Protein AF-A0A7S3RGL9-F1 (afdb_monomer_lite)

Structure (mmCIF, N/CA/C/O backbone):
data_AF-A0A7S3RGL9-F1
#
_entry.id   AF-A0A7S3RGL9-F1
#
loop_
_atom_site.group_PDB
_atom_site.id
_atom_site.type_symbol
_atom_site.label_atom_id
_atom_site.label_alt_id
_atom_site.label_comp_id
_atom_site.label_asym_id
_atom_site.label_entity_id
_atom_site.label_seq_id
_atom_site.pdbx_PDB_ins_code
_atom_site.Cartn_x
_atom_site.Cartn_y
_atom_site.Cartn_z
_atom_site.occupancy
_atom_site.B_iso_or_equiv
_atom_site.auth_seq_id
_atom_site.auth_comp_id
_atom_site.auth_asym_id
_atom_site.auth_atom_id
_atom_site.pdbx_PDB_model_num
ATOM 1 N N . GLU A 1 1 ? -2.572 13.908 -40.798 1.00 40.25 1 GLU A N 1
ATOM 2 C CA . GLU A 1 1 ? -1.718 12.711 -40.929 1.00 40.25 1 GLU A CA 1
ATOM 3 C C . GLU A 1 1 ? -0.395 13.127 -41.562 1.00 40.25 1 GLU A C 1
ATOM 5 O O . GLU A 1 1 ? -0.382 13.488 -42.729 1.00 40.25 1 GLU A O 1
ATOM 10 N N . GLY A 1 2 ? 0.682 13.225 -40.777 1.00 48.44 2 GLY A N 1
ATOM 11 C CA . GLY A 1 2 ? 1.994 13.667 -41.261 1.00 48.44 2 GLY A CA 1
ATOM 12 C C . GLY A 1 2 ? 2.904 12.468 -41.505 1.00 48.44 2 GLY A C 1
ATOM 13 O O . GLY A 1 2 ? 3.377 11.864 -40.546 1.00 48.44 2 GLY A O 1
ATOM 14 N N . LYS A 1 3 ? 3.125 12.105 -42.771 1.00 50.81 3 LYS A N 1
ATOM 15 C CA . LYS A 1 3 ? 4.173 11.153 -43.160 1.00 50.81 3 LYS A CA 1
ATOM 16 C C . LYS A 1 3 ? 5.504 11.905 -43.193 1.00 50.81 3 LYS A C 1
ATOM 18 O O . LYS A 1 3 ? 5.613 12.906 -43.889 1.00 50.81 3 LYS A O 1
ATOM 23 N N . LEU A 1 4 ? 6.476 11.443 -42.413 1.00 55.94 4 LEU A N 1
ATOM 24 C CA . LEU A 1 4 ? 7.865 11.888 -42.513 1.00 55.94 4 LEU A CA 1
ATOM 25 C C . LEU A 1 4 ? 8.527 11.155 -43.685 1.00 55.94 4 LEU A C 1
ATOM 27 O O . LEU A 1 4 ? 8.383 9.935 -43.802 1.00 55.94 4 LEU A O 1
ATOM 31 N N . ASP A 1 5 ? 9.238 11.893 -44.532 1.00 58.38 5 ASP A N 1
ATOM 32 C CA . ASP A 1 5 ? 9.949 11.341 -45.684 1.00 58.38 5 ASP A CA 1
ATOM 33 C C . ASP A 1 5 ? 11.182 10.518 -45.258 1.00 58.38 5 ASP A C 1
ATOM 35 O O . ASP A 1 5 ? 11.844 10.845 -44.265 1.00 58.38 5 ASP A O 1
ATOM 39 N N . PRO A 1 6 ? 11.529 9.445 -45.992 1.00 61.72 6 PRO A N 1
ATOM 40 C CA . PRO A 1 6 ? 12.710 8.646 -45.700 1.00 61.72 6 PRO A CA 1
ATOM 41 C C . PRO A 1 6 ? 14.003 9.395 -46.056 1.00 61.72 6 PRO A C 1
ATOM 43 O O . PRO A 1 6 ? 14.141 9.979 -47.130 1.00 61.72 6 PRO A O 1
ATOM 46 N N . ILE A 1 7 ? 14.981 9.328 -45.148 1.00 53.09 7 ILE A N 1
ATOM 47 C CA . ILE A 1 7 ? 16.318 9.915 -45.300 1.00 53.09 7 ILE A CA 1
ATOM 48 C C . ILE A 1 7 ? 17.016 9.283 -46.514 1.00 53.09 7 ILE A C 1
ATOM 50 O O . ILE A 1 7 ? 17.376 8.105 -46.500 1.00 53.09 7 ILE A O 1
ATOM 54 N N . HIS A 1 8 ? 17.221 10.082 -47.560 1.00 44.16 8 HIS A N 1
ATOM 55 C CA . HIS A 1 8 ? 17.984 9.717 -48.749 1.00 44.16 8 HIS A CA 1
ATOM 56 C C . HIS A 1 8 ? 19.464 9.523 -48.379 1.00 44.16 8 HIS A C 1
ATOM 58 O O . HIS A 1 8 ? 20.161 10.487 -48.062 1.00 44.16 8 HIS A O 1
ATOM 64 N N . ARG A 1 9 ? 19.956 8.278 -48.408 1.00 49.25 9 ARG A N 1
ATOM 65 C CA . ARG A 1 9 ? 21.402 8.014 -48.428 1.00 49.25 9 ARG A CA 1
ATOM 66 C C . ARG A 1 9 ? 21.887 8.191 -49.869 1.00 49.25 9 ARG A C 1
ATOM 68 O O . ARG A 1 9 ? 21.363 7.487 -50.734 1.00 49.25 9 ARG A O 1
ATOM 75 N N . PRO A 1 10 ? 22.843 9.092 -50.149 1.00 43.62 10 PRO A N 1
ATOM 76 C CA . PRO A 1 10 ? 23.385 9.213 -51.491 1.00 43.62 10 PRO A CA 1
ATOM 77 C C . PRO A 1 10 ? 24.089 7.904 -51.865 1.00 43.62 10 PRO A C 1
ATOM 79 O O . PRO A 1 10 ? 24.925 7.392 -51.122 1.00 43.62 10 PRO A O 1
ATOM 82 N N . SER A 1 11 ? 23.676 7.354 -53.002 1.00 45.50 11 SER A N 1
ATOM 83 C CA . SER A 1 11 ? 24.239 6.172 -53.645 1.00 45.50 11 SER A CA 1
ATOM 84 C C . SER A 1 11 ? 25.720 6.363 -53.963 1.00 45.50 11 SER A C 1
ATOM 86 O O . SER A 1 11 ? 26.099 7.428 -54.452 1.00 45.50 11 SER A O 1
ATOM 88 N N . ASP A 1 12 ? 26.509 5.306 -53.765 1.00 46.44 12 ASP A N 1
ATOM 89 C CA . ASP A 1 12 ? 27.923 5.205 -54.130 1.00 46.44 12 ASP A CA 1
ATOM 90 C C . ASP A 1 12 ? 28.162 5.623 -55.591 1.00 46.44 12 ASP A C 1
ATOM 92 O O . ASP A 1 12 ? 27.991 4.849 -56.538 1.00 46.44 12 ASP A O 1
ATOM 96 N N . SER A 1 13 ? 28.573 6.873 -55.791 1.00 41.59 13 SER A N 1
ATOM 97 C CA . SER A 1 13 ? 29.059 7.348 -57.078 1.00 41.59 13 SER A CA 1
ATOM 98 C C . SER A 1 13 ? 30.462 6.789 -57.296 1.00 41.59 13 SER A C 1
ATOM 100 O O . SER A 1 13 ? 31.420 7.234 -56.662 1.00 41.59 13 SER A O 1
ATOM 102 N N . LYS A 1 14 ? 30.588 5.819 -58.209 1.00 46.75 14 LYS A N 1
ATOM 103 C CA . LYS A 1 14 ? 31.872 5.409 -58.790 1.00 46.75 14 LYS A CA 1
ATOM 104 C C . LYS A 1 14 ? 32.558 6.640 -59.388 1.00 46.75 14 LYS A C 1
ATOM 106 O O . LYS A 1 14 ? 32.132 7.140 -60.427 1.00 46.75 14 LYS A O 1
ATOM 111 N N . VAL A 1 15 ? 33.605 7.125 -58.727 1.00 41.81 15 VAL A N 1
ATOM 112 C CA . VAL A 1 15 ? 34.448 8.205 -59.244 1.00 41.81 15 VAL A CA 1
ATOM 113 C C . VAL A 1 15 ? 35.380 7.615 -60.299 1.00 41.81 15 VAL A C 1
ATOM 115 O O . VAL A 1 15 ? 36.120 6.666 -60.041 1.00 41.81 15 VAL A O 1
ATOM 118 N N . ALA A 1 16 ? 35.270 8.154 -61.512 1.00 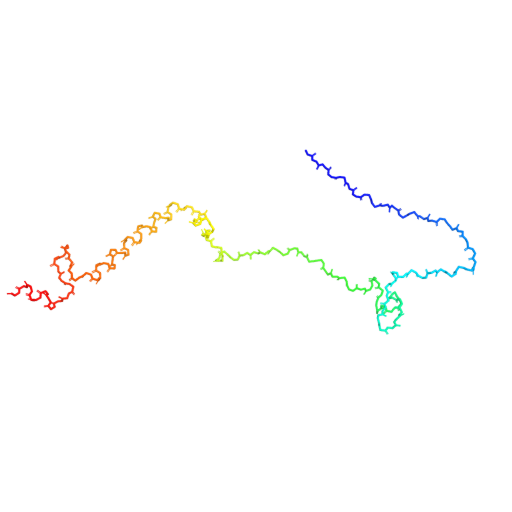40.06 16 ALA A N 1
ATOM 119 C CA . ALA A 1 16 ? 36.101 7.837 -62.661 1.00 40.06 16 ALA A CA 1
ATOM 120 C C . ALA A 1 16 ? 37.580 8.133 -62.367 1.00 40.06 16 ALA A C 1
ATOM 122 O O . ALA A 1 16 ? 37.911 9.144 -61.749 1.00 40.06 16 ALA A O 1
ATOM 123 N N . GLY A 1 17 ? 38.459 7.234 -62.810 1.00 47.91 17 GLY A N 1
ATOM 124 C CA . GLY A 1 17 ? 39.899 7.371 -62.634 1.00 47.91 17 GLY A CA 1
ATOM 125 C C . GLY A 1 17 ? 40.508 8.503 -63.459 1.00 47.91 17 GLY A C 1
ATOM 126 O O . GLY A 1 17 ? 39.999 8.825 -64.528 1.00 47.91 17 GLY A O 1
ATOM 127 N N . LEU A 1 18 ? 41.620 9.042 -62.949 1.00 39.28 18 LEU A N 1
ATOM 128 C CA . LEU A 1 18 ? 42.724 9.706 -63.658 1.00 39.28 18 LEU A CA 1
ATOM 129 C C . LEU A 1 18 ? 43.86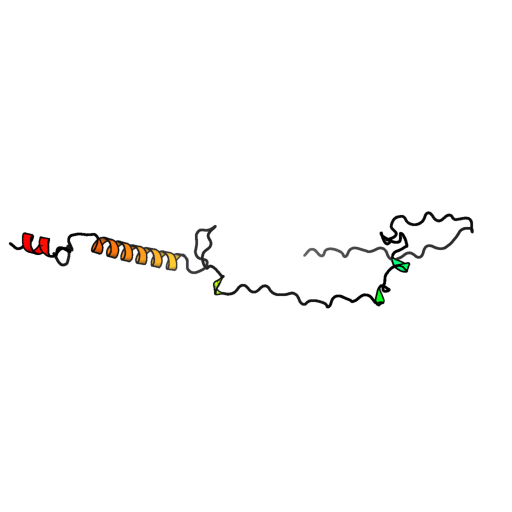1 9.961 -62.640 1.00 39.28 18 LEU A C 1
ATOM 131 O O . LEU A 1 18 ? 43.603 10.568 -61.604 1.00 39.28 18 LEU A O 1
ATOM 135 N N . GLY A 1 19 ? 45.103 9.559 -62.951 1.00 38.66 19 GLY A N 1
ATOM 136 C CA . GLY A 1 19 ? 46.307 10.218 -62.4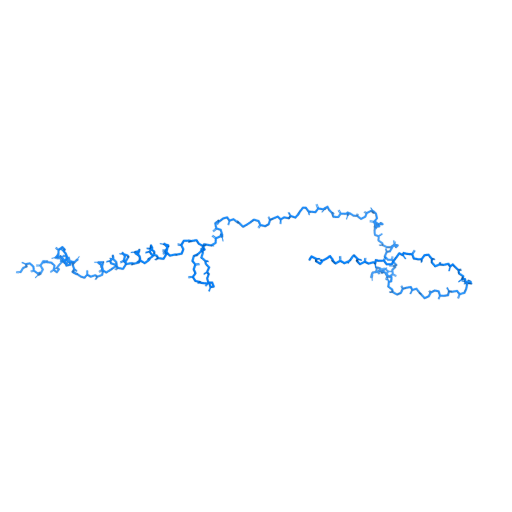05 1.00 38.66 19 GLY A CA 1
ATOM 137 C C . GLY A 1 19 ? 47.464 9.340 -61.893 1.00 38.66 19 GLY A C 1
ATOM 138 O O . GLY A 1 19 ? 47.382 8.804 -60.797 1.00 38.66 19 GLY A O 1
ATOM 139 N N . ASP A 1 20 ? 48.531 9.282 -62.703 1.00 41.44 20 ASP A N 1
ATOM 140 C CA . ASP A 1 20 ? 49.993 9.200 -62.448 1.00 41.44 20 ASP A CA 1
ATOM 141 C C . ASP A 1 20 ? 50.627 8.453 -61.231 1.00 41.44 20 ASP A C 1
ATOM 143 O O . ASP A 1 20 ? 50.187 8.585 -60.085 1.00 41.44 20 ASP A O 1
ATOM 147 N N . PRO A 1 21 ? 51.781 7.763 -61.433 1.00 48.16 21 PRO A N 1
ATOM 148 C CA . PRO A 1 21 ? 52.453 6.900 -60.451 1.00 48.16 21 PRO A CA 1
ATOM 149 C C . PRO A 1 21 ? 53.317 7.639 -59.405 1.00 48.16 21 PRO A C 1
ATOM 151 O O . PRO A 1 21 ? 54.194 7.035 -58.791 1.00 48.16 21 PRO A O 1
ATOM 154 N N . SER A 1 22 ? 53.077 8.931 -59.162 1.00 54.34 22 SER A N 1
ATOM 155 C CA . SER A 1 22 ? 53.745 9.713 -58.105 1.00 54.34 22 SER A CA 1
ATOM 156 C C . SER A 1 22 ? 52.791 10.149 -56.989 1.00 54.34 22 SER A C 1
ATOM 158 O O . SER A 1 22 ? 53.033 11.142 -56.299 1.00 54.34 22 SER A O 1
ATOM 160 N N . SER A 1 23 ? 51.675 9.443 -56.816 1.00 49.47 23 SER A N 1
ATOM 161 C CA . SER A 1 23 ? 50.707 9.724 -55.763 1.00 49.47 23 SER A CA 1
ATOM 162 C C . SER A 1 23 ? 51.168 9.100 -54.446 1.00 49.47 23 SER A C 1
ATOM 164 O O . SER A 1 23 ? 50.824 7.972 -54.102 1.00 49.47 23 SER A O 1
ATOM 166 N N . CYS A 1 24 ? 51.916 9.867 -53.650 1.00 48.94 24 CYS A N 1
ATOM 167 C CA . CYS A 1 24 ? 51.857 9.709 -52.198 1.00 48.94 24 CYS A CA 1
ATOM 168 C C . CYS A 1 24 ? 50.404 9.968 -51.772 1.00 48.94 24 CYS A C 1
ATOM 170 O O . CYS A 1 24 ? 50.046 11.086 -51.402 1.00 48.94 24 CYS A O 1
ATOM 172 N N . SER A 1 25 ? 49.545 8.951 -51.897 1.00 63.06 25 SER A N 1
ATOM 173 C CA . SER A 1 25 ? 48.194 8.980 -51.362 1.00 63.06 25 SER A CA 1
ATOM 174 C C . SER A 1 25 ? 48.357 9.186 -49.868 1.00 63.06 25 SER A C 1
ATOM 176 O O . SER A 1 25 ? 48.903 8.312 -49.191 1.00 63.06 25 SER A O 1
ATOM 178 N N . ILE A 1 26 ? 47.965 10.352 -49.359 1.00 61.12 26 ILE A N 1
ATOM 179 C CA . ILE A 1 26 ? 47.947 10.578 -47.917 1.00 61.12 26 ILE A CA 1
ATOM 180 C C . ILE A 1 26 ? 47.082 9.448 -47.351 1.00 61.12 26 ILE A C 1
ATOM 182 O O . ILE A 1 26 ? 45.909 9.361 -47.730 1.00 61.12 26 ILE A O 1
ATOM 186 N N . PRO A 1 27 ? 47.649 8.532 -46.545 1.00 59.81 27 PRO A N 1
ATOM 187 C CA . PRO A 1 27 ? 46.884 7.406 -46.051 1.00 59.81 27 PRO A CA 1
ATOM 188 C C . PRO A 1 27 ? 45.726 7.975 -45.241 1.00 59.81 27 PRO A C 1
ATOM 190 O O . PRO A 1 27 ? 45.915 8.876 -44.421 1.00 59.81 27 PRO A O 1
ATOM 193 N N . THR A 1 28 ? 44.514 7.498 -45.516 1.00 61.38 28 THR A N 1
ATOM 194 C CA . THR A 1 28 ? 43.317 7.905 -44.784 1.00 61.38 28 THR A CA 1
ATOM 195 C C . THR A 1 28 ? 43.584 7.766 -43.284 1.00 61.38 28 THR A C 1
ATOM 197 O O . THR A 1 28 ? 43.825 6.670 -42.785 1.00 61.38 28 THR A O 1
ATOM 200 N N . THR A 1 29 ? 43.568 8.883 -42.555 1.00 61.91 29 THR A N 1
ATOM 201 C CA . THR A 1 29 ? 43.873 8.923 -41.113 1.00 61.91 29 THR A CA 1
ATOM 202 C C . THR A 1 29 ? 42.803 8.246 -40.259 1.00 61.91 29 THR A C 1
ATOM 204 O O . THR A 1 29 ? 43.057 7.913 -39.108 1.00 61.91 29 THR A O 1
ATOM 207 N N . ALA A 1 30 ? 41.623 7.998 -40.829 1.00 66.38 30 ALA A N 1
ATOM 208 C CA . ALA A 1 30 ? 40.531 7.247 -40.218 1.00 66.38 30 ALA A CA 1
ATOM 209 C C . ALA A 1 30 ? 40.642 5.726 -40.452 1.00 66.38 30 ALA A C 1
ATOM 211 O O . ALA A 1 30 ? 39.627 5.041 -40.551 1.00 66.38 30 ALA A O 1
ATOM 212 N N . ALA A 1 31 ? 41.857 5.195 -40.596 1.00 69.38 31 ALA A N 1
ATOM 213 C CA . ALA A 1 31 ? 42.069 3.756 -40.645 1.00 69.38 31 ALA A CA 1
ATOM 214 C C . ALA A 1 31 ? 42.115 3.191 -39.220 1.00 69.38 31 ALA A C 1
ATOM 216 O O . ALA A 1 31 ? 42.765 3.738 -38.329 1.00 69.38 31 ALA A O 1
ATOM 217 N N . GLU A 1 32 ? 41.400 2.092 -38.999 1.00 73.31 32 GLU A N 1
ATOM 218 C CA . GLU A 1 32 ? 41.475 1.351 -37.748 1.00 73.31 32 GLU A CA 1
ATOM 219 C C . GLU A 1 32 ? 42.814 0.601 -37.706 1.00 73.31 32 GLU A C 1
ATOM 221 O O . GLU A 1 32 ? 43.156 -0.129 -38.643 1.00 73.31 32 GLU A O 1
ATOM 226 N N . TYR A 1 33 ? 43.563 0.766 -36.615 1.00 78.69 33 TYR A N 1
ATOM 227 C CA . TYR A 1 33 ? 44.822 0.062 -36.371 1.00 78.69 33 TYR A CA 1
ATOM 228 C C . TYR A 1 33 ? 44.747 -0.754 -35.085 1.00 78.69 33 TYR A C 1
ATOM 230 O O . TYR A 1 33 ? 44.073 -0.391 -34.117 1.00 78.69 33 TYR A O 1
ATOM 238 N N . ASN A 1 34 ? 45.500 -1.848 -35.047 1.00 80.00 34 ASN A N 1
ATOM 239 C CA . ASN A 1 34 ? 45.745 -2.568 -33.811 1.00 80.00 34 ASN A CA 1
ATOM 240 C C . ASN A 1 34 ? 46.733 -1.781 -32.931 1.00 80.00 34 ASN A C 1
ATOM 242 O O . ASN A 1 34 ? 47.852 -1.503 -33.352 1.00 80.00 34 ASN A O 1
ATOM 246 N N . ILE A 1 35 ? 46.348 -1.475 -31.690 1.00 77.38 35 ILE A N 1
ATOM 247 C CA . ILE A 1 35 ? 47.158 -0.658 -30.767 1.00 77.38 35 ILE A CA 1
ATOM 248 C C . ILE A 1 35 ? 48.474 -1.318 -30.319 1.00 77.38 35 ILE A C 1
ATOM 250 O O . ILE A 1 35 ? 49.361 -0.626 -29.833 1.00 77.38 35 ILE A O 1
ATOM 254 N N . VAL A 1 36 ? 48.596 -2.643 -30.446 1.00 76.44 36 VAL A N 1
ATOM 255 C CA . VAL A 1 36 ? 49.779 -3.401 -30.011 1.00 76.44 36 VAL A CA 1
ATOM 256 C C . VAL A 1 36 ? 50.776 -3.552 -31.155 1.00 76.44 36 VAL A C 1
ATOM 258 O O . VAL A 1 36 ? 51.968 -3.341 -30.956 1.00 76.44 36 VAL A O 1
ATOM 261 N N . SER A 1 37 ? 50.305 -3.910 -32.353 1.00 80.00 37 SER A N 1
ATOM 262 C CA . SER A 1 37 ? 51.174 -4.153 -33.514 1.00 80.00 37 SER A CA 1
ATOM 263 C C . SER A 1 37 ? 51.307 -2.964 -34.466 1.00 80.00 37 SER A C 1
ATOM 265 O O . SER A 1 37 ? 52.138 -3.012 -35.368 1.00 80.00 37 SER A O 1
ATOM 267 N N . ASN A 1 38 ? 50.510 -1.904 -34.285 1.00 80.00 38 ASN A N 1
ATOM 268 C CA . ASN A 1 38 ? 50.444 -0.728 -35.161 1.00 80.00 38 ASN A CA 1
ATOM 269 C C . ASN A 1 38 ? 50.187 -1.066 -36.646 1.00 80.00 38 ASN A C 1
ATOM 271 O O . ASN A 1 38 ? 50.537 -0.306 -37.546 1.00 80.00 38 ASN A O 1
ATOM 275 N N . MET A 1 39 ? 49.583 -2.227 -36.912 1.00 80.06 39 MET A N 1
ATOM 276 C CA . MET A 1 39 ? 49.187 -2.662 -38.251 1.00 80.06 39 MET A CA 1
ATOM 277 C C . MET A 1 39 ? 47.695 -2.405 -38.484 1.00 80.06 39 MET A C 1
ATOM 279 O O . MET A 1 39 ? 46.931 -2.392 -37.509 1.00 80.06 39 MET A O 1
ATOM 283 N N . PRO A 1 40 ? 47.262 -2.203 -39.747 1.00 81.44 40 PRO A N 1
ATOM 284 C CA . PRO A 1 40 ? 45.850 -2.059 -40.080 1.00 81.44 40 PRO A CA 1
ATOM 285 C C . PRO A 1 40 ? 45.066 -3.230 -39.513 1.00 81.44 40 PRO A C 1
ATOM 287 O O . PRO A 1 40 ? 45.497 -4.382 -39.612 1.00 81.44 40 PRO A O 1
ATOM 290 N N . THR A 1 41 ? 43.912 -2.962 -38.911 1.00 72.62 41 THR A N 1
ATOM 291 C CA . THR A 1 41 ? 43.201 -4.034 -38.226 1.00 72.62 41 THR A CA 1
ATOM 292 C C . THR A 1 41 ? 42.823 -5.135 -39.228 1.00 72.62 41 THR A C 1
ATOM 294 O O . THR A 1 41 ? 42.914 -6.305 -38.887 1.00 72.62 41 THR A O 1
ATOM 297 N N . GLU A 1 42 ? 42.515 -4.823 -40.493 1.00 72.12 42 GLU A N 1
ATOM 298 C CA . GLU A 1 42 ? 42.249 -5.805 -41.567 1.00 72.12 42 GLU A CA 1
ATOM 299 C C . GLU A 1 42 ? 43.296 -6.932 -41.679 1.00 72.12 42 GLU A C 1
ATOM 301 O O . GLU A 1 42 ? 42.911 -8.088 -41.842 1.00 72.12 42 GLU A O 1
ATOM 306 N N . SER A 1 43 ? 44.590 -6.633 -41.509 1.00 72.12 43 SER A N 1
ATOM 307 C CA . SER A 1 43 ? 45.666 -7.633 -41.579 1.00 72.12 43 SER A CA 1
ATOM 308 C C . SER A 1 43 ? 45.953 -8.334 -40.247 1.00 72.12 43 SER A C 1
ATOM 310 O O . SER A 1 43 ? 46.497 -9.435 -40.243 1.00 72.12 43 SER A O 1
ATOM 312 N N . HIS A 1 44 ? 45.594 -7.716 -39.116 1.00 69.69 44 HIS A N 1
ATOM 313 C CA . HIS A 1 44 ? 45.927 -8.191 -37.766 1.00 69.69 44 HIS A CA 1
ATOM 314 C C . HIS A 1 44 ? 44.711 -8.688 -36.955 1.00 69.69 44 HIS A C 1
ATOM 316 O O . HIS A 1 44 ? 44.834 -9.042 -35.778 1.00 69.69 44 HIS A O 1
ATOM 322 N N . HIS A 1 45 ? 43.509 -8.721 -37.536 1.00 68.75 45 HIS A N 1
ATOM 323 C CA . HIS A 1 45 ? 42.383 -9.414 -36.913 1.00 68.75 45 HIS A CA 1
ATOM 324 C C . HIS A 1 45 ? 42.636 -10.925 -36.944 1.00 68.75 45 HIS A C 1
ATOM 326 O O . HIS A 1 45 ? 42.928 -11.499 -37.988 1.00 68.75 45 HIS A O 1
ATOM 332 N N . TRP A 1 46 ? 42.431 -11.588 -35.806 1.00 72.25 46 TRP A N 1
ATOM 333 C CA . TRP A 1 46 ? 42.526 -13.048 -35.689 1.00 72.25 46 TRP A CA 1
ATOM 334 C C . TRP A 1 46 ? 41.520 -13.805 -36.580 1.00 72.25 46 TRP A C 1
ATOM 336 O O . TRP A 1 46 ? 41.724 -14.981 -36.864 1.00 72.25 46 TRP A O 1
ATOM 346 N N . ALA A 1 47 ? 40.443 -13.144 -37.025 1.00 70.12 47 ALA A N 1
ATOM 347 C CA . ALA A 1 47 ? 39.473 -13.679 -37.974 1.00 70.12 47 ALA A CA 1
ATOM 348 C C . ALA A 1 47 ? 38.933 -12.579 -38.914 1.00 70.12 47 ALA A C 1
ATOM 350 O O . ALA A 1 47 ? 38.661 -11.456 -38.456 1.00 70.12 47 ALA A O 1
ATOM 351 N N . PRO A 1 48 ? 38.719 -12.887 -40.210 1.00 75.81 48 PRO A N 1
ATOM 352 C CA . PRO A 1 48 ? 38.088 -11.962 -41.149 1.00 75.81 48 PRO A CA 1
ATOM 353 C C . PRO A 1 48 ? 36.668 -11.611 -40.678 1.00 75.81 48 P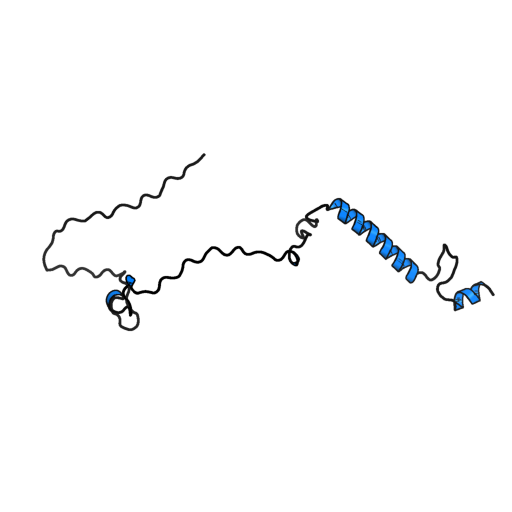RO A C 1
ATOM 355 O O . PRO A 1 48 ? 36.071 -12.400 -39.944 1.00 75.81 48 PRO A O 1
ATOM 358 N N . PRO A 1 49 ? 36.080 -10.473 -41.095 1.00 74.25 49 PRO A N 1
ATOM 359 C CA . PRO A 1 49 ? 34.728 -10.070 -40.689 1.00 74.25 49 PRO A CA 1
ATOM 360 C C . PRO A 1 49 ? 33.664 -11.174 -40.806 1.00 74.25 49 PRO A C 1
ATOM 362 O O . PRO A 1 49 ? 32.802 -11.284 -39.937 1.00 74.25 49 PRO A O 1
ATOM 365 N N . SER A 1 50 ? 33.772 -12.032 -41.825 1.00 78.62 50 SER A N 1
ATOM 366 C CA . SER A 1 50 ? 32.897 -13.187 -42.066 1.00 78.62 50 SER A CA 1
ATOM 367 C C . SER A 1 50 ? 33.095 -14.362 -41.098 1.00 78.62 50 SER A C 1
ATOM 369 O O . SER A 1 50 ? 32.172 -15.144 -40.905 1.00 78.62 50 SER A O 1
ATOM 371 N N . GLY A 1 51 ? 34.274 -14.497 -40.488 1.00 78.81 51 GLY A N 1
ATOM 372 C CA . GLY A 1 51 ? 34.608 -15.554 -39.526 1.00 78.81 51 GLY A CA 1
ATOM 373 C C . GLY A 1 51 ? 34.404 -15.147 -38.066 1.00 78.81 51 GLY A C 1
ATOM 374 O O . GLY A 1 51 ? 34.676 -15.933 -37.160 1.00 78.81 51 GLY A O 1
ATOM 375 N N . ARG A 1 52 ? 33.947 -13.915 -37.817 1.00 84.00 52 ARG A N 1
ATOM 376 C CA . ARG A 1 52 ? 33.656 -13.437 -36.463 1.00 84.00 52 ARG A CA 1
ATOM 377 C C . ARG A 1 52 ? 32.362 -14.089 -35.960 1.00 84.00 52 ARG A C 1
ATOM 379 O O . ARG A 1 52 ? 31.384 -14.120 -36.711 1.00 84.00 52 ARG A O 1
ATOM 386 N N . PRO A 1 53 ? 32.304 -14.568 -34.705 1.00 84.88 53 PRO A N 1
ATOM 387 C CA . PRO A 1 53 ? 31.069 -15.100 -34.141 1.00 84.88 53 PRO A CA 1
ATOM 388 C C . PRO A 1 53 ? 29.989 -14.011 -34.135 1.00 84.88 53 PRO A C 1
ATOM 390 O O . PRO A 1 53 ? 30.151 -12.965 -33.506 1.00 84.88 53 PRO A O 1
ATOM 393 N N . GLN A 1 54 ? 28.891 -14.255 -34.851 1.00 83.19 54 GLN A N 1
ATOM 394 C CA . GLN A 1 54 ? 27.733 -13.367 -34.842 1.00 83.19 54 GLN A CA 1
ATOM 395 C C . GLN A 1 54 ? 26.968 -13.550 -33.531 1.00 83.19 54 GLN A C 1
ATOM 397 O O . GLN A 1 54 ? 26.751 -14.673 -33.071 1.00 83.19 54 GLN A O 1
ATOM 402 N N . MET A 1 55 ? 26.552 -12.443 -32.917 1.00 84.25 55 MET A N 1
ATOM 403 C CA . MET A 1 55 ? 25.663 -12.517 -31.763 1.00 84.25 55 MET A CA 1
ATOM 404 C C . MET A 1 55 ? 24.318 -13.085 -32.223 1.00 84.25 55 MET A C 1
ATOM 406 O O . MET A 1 55 ? 23.712 -12.555 -33.149 1.00 84.25 55 MET A O 1
ATOM 410 N N . ALA A 1 56 ? 23.839 -14.141 -31.564 1.00 89.62 56 ALA A N 1
ATOM 411 C CA . ALA A 1 56 ? 22.497 -14.651 -31.819 1.00 89.62 56 ALA A CA 1
ATOM 412 C C . ALA A 1 56 ? 21.460 -13.550 -31.542 1.00 89.62 56 ALA A C 1
ATOM 414 O O . ALA A 1 56 ? 21.508 -12.903 -30.488 1.00 89.62 56 ALA A O 1
ATOM 415 N N . GLU A 1 57 ? 20.524 -13.352 -32.472 1.00 88.25 57 GLU A N 1
ATOM 416 C CA . GLU A 1 57 ? 19.414 -12.419 -32.294 1.00 88.25 57 GLU A CA 1
ATOM 417 C C . GLU A 1 57 ? 18.630 -12.797 -31.034 1.00 88.25 57 GLU A C 1
ATOM 419 O O . GLU A 1 57 ? 18.089 -13.897 -30.900 1.00 88.25 57 GLU A O 1
ATOM 424 N N . ARG A 1 58 ? 18.608 -11.890 -30.055 1.00 88.12 58 ARG A N 1
ATOM 425 C CA . ARG A 1 58 ? 17.851 -12.095 -28.822 1.00 88.12 58 ARG A CA 1
ATOM 426 C C . ARG A 1 58 ? 16.437 -11.586 -29.040 1.00 88.12 58 ARG A C 1
ATOM 428 O O . ARG A 1 58 ? 16.249 -10.403 -29.312 1.00 88.12 58 ARG A O 1
ATOM 435 N N . ALA A 1 59 ? 15.449 -12.452 -28.835 1.00 87.62 59 ALA A N 1
ATOM 436 C CA . ALA A 1 59 ? 14.066 -12.008 -28.738 1.00 87.62 59 ALA A CA 1
ATOM 437 C C . ALA A 1 59 ? 13.926 -10.954 -27.616 1.00 87.62 59 ALA A C 1
ATOM 439 O O . ALA A 1 59 ? 14.584 -11.074 -26.570 1.00 87.62 59 ALA A O 1
ATOM 440 N N . PRO A 1 60 ? 13.078 -9.926 -27.798 1.00 87.25 60 PRO A N 1
ATOM 441 C CA . PRO A 1 60 ? 12.841 -8.929 -26.766 1.00 87.25 60 PRO A CA 1
ATOM 442 C C . PRO A 1 60 ? 12.263 -9.608 -25.519 1.00 87.25 60 PRO A C 1
ATOM 444 O O . PRO A 1 60 ? 11.211 -10.245 -25.563 1.00 87.25 60 PRO A O 1
ATOM 447 N N . LYS A 1 61 ? 12.952 -9.479 -24.381 1.00 86.19 61 LYS A N 1
ATOM 448 C CA . LYS A 1 61 ? 12.443 -9.979 -23.099 1.00 86.19 61 LYS A CA 1
ATOM 449 C C . LYS A 1 61 ? 11.350 -9.041 -22.591 1.00 86.19 61 LYS A C 1
ATOM 451 O O . LYS A 1 61 ? 11.626 -7.877 -22.307 1.00 86.19 61 LYS A O 1
ATOM 456 N N . GLN A 1 62 ? 10.134 -9.550 -22.410 1.00 84.25 62 GLN A N 1
ATOM 457 C CA . GLN A 1 62 ? 9.104 -8.833 -21.658 1.00 84.25 62 GLN A CA 1
ATOM 458 C C . GLN A 1 62 ? 9.430 -8.907 -20.165 1.00 84.25 62 GLN A C 1
ATOM 460 O O . GLN A 1 62 ? 9.546 -9.990 -19.589 1.00 84.25 62 GLN A O 1
ATOM 465 N N . ARG A 1 63 ? 9.599 -7.748 -19.523 1.00 79.38 63 ARG A N 1
ATOM 466 C CA . ARG A 1 63 ? 9.841 -7.675 -18.080 1.00 79.38 63 ARG A CA 1
ATOM 467 C C . ARG A 1 63 ? 8.503 -7.767 -17.346 1.00 79.38 63 ARG A C 1
ATOM 469 O O . ARG A 1 63 ? 7.872 -6.749 -17.083 1.00 79.38 63 ARG A O 1
ATOM 476 N N . LEU A 1 64 ? 8.063 -8.984 -17.042 1.00 83.88 64 LEU A N 1
ATOM 477 C CA . LEU A 1 64 ? 6.856 -9.203 -16.246 1.00 83.88 64 LEU A CA 1
ATOM 478 C C . LEU A 1 64 ? 7.151 -8.911 -14.769 1.00 83.88 64 LEU A C 1
ATOM 480 O O . LEU A 1 64 ? 8.125 -9.413 -14.209 1.00 83.88 64 LEU A O 1
ATOM 484 N N . VAL A 1 65 ? 6.321 -8.078 -14.143 1.00 82.81 65 VAL A N 1
ATOM 485 C CA . VAL A 1 65 ? 6.370 -7.827 -12.697 1.00 82.81 65 VAL A CA 1
ATOM 486 C C . VAL A 1 65 ? 5.455 -8.849 -12.015 1.00 82.81 65 VAL A C 1
ATOM 488 O O . VAL A 1 65 ? 4.295 -8.954 -12.417 1.00 82.81 65 VAL A O 1
ATOM 491 N N . PRO A 1 66 ? 5.927 -9.605 -11.005 1.00 87.56 66 PRO A N 1
ATOM 492 C CA . PRO A 1 66 ? 5.069 -10.508 -10.244 1.00 87.56 66 PRO A CA 1
ATOM 493 C C . PRO A 1 66 ? 3.871 -9.762 -9.651 1.00 87.56 66 PRO A C 1
ATOM 495 O O . PRO A 1 66 ? 4.043 -8.673 -9.105 1.00 87.56 66 PRO A O 1
ATOM 498 N N . ALA A 1 67 ? 2.676 -10.354 -9.709 1.00 80.81 67 ALA A N 1
ATOM 499 C CA . ALA A 1 67 ? 1.441 -9.709 -9.248 1.00 80.81 67 ALA A CA 1
ATOM 500 C C . ALA A 1 67 ? 1.514 -9.246 -7.779 1.00 80.81 67 ALA A C 1
ATOM 502 O O . ALA A 1 67 ? 0.996 -8.187 -7.444 1.00 80.81 67 ALA A O 1
ATOM 503 N N . LEU A 1 68 ? 2.237 -9.985 -6.929 1.00 83.69 68 LEU A N 1
ATOM 504 C CA . LEU A 1 68 ? 2.478 -9.642 -5.520 1.00 83.69 68 LEU A CA 1
ATOM 505 C C . LEU A 1 68 ? 3.220 -8.308 -5.325 1.00 83.69 68 LEU A C 1
ATOM 507 O O . LEU A 1 68 ? 3.080 -7.675 -4.285 1.00 83.69 68 LEU A O 1
ATOM 511 N N . ASN A 1 69 ? 3.995 -7.869 -6.319 1.00 84.44 69 ASN A N 1
ATOM 512 C CA . ASN A 1 69 ? 4.758 -6.622 -6.256 1.00 84.44 69 ASN A CA 1
ATOM 513 C C . ASN A 1 69 ? 3.967 -5.418 -6.794 1.00 84.44 69 ASN A C 1
ATOM 515 O O . ASN A 1 69 ? 4.461 -4.289 -6.746 1.00 84.44 69 ASN A O 1
ATOM 519 N N . VAL A 1 70 ? 2.758 -5.637 -7.320 1.00 85.81 70 VAL A N 1
ATOM 520 C CA . VAL A 1 70 ? 1.896 -4.569 -7.828 1.00 85.81 70 VAL A CA 1
ATOM 521 C C . VAL A 1 70 ? 1.121 -3.973 -6.657 1.00 85.81 70 VAL A C 1
ATOM 523 O O . VAL A 1 70 ? 0.154 -4.551 -6.171 1.00 85.81 70 VAL A O 1
ATOM 526 N N . LYS A 1 71 ? 1.561 -2.800 -6.196 1.00 87.50 71 LYS A N 1
ATOM 527 C CA . LYS A 1 71 ? 0.859 -2.032 -5.162 1.00 87.50 71 LYS A CA 1
ATOM 528 C C . LYS A 1 71 ? -0.436 -1.452 -5.730 1.00 87.50 71 LYS A C 1
ATOM 530 O O . LYS A 1 71 ? -0.439 -0.906 -6.830 1.00 87.50 71 LYS A O 1
ATOM 535 N N . ASP A 1 72 ? -1.514 -1.522 -4.958 1.00 90.44 72 ASP A N 1
ATOM 536 C CA . ASP A 1 72 ? -2.835 -0.997 -5.319 1.00 90.44 72 ASP A CA 1
ATOM 537 C C . ASP A 1 72 ? -3.069 0.449 -4.845 1.00 90.44 72 ASP A C 1
ATOM 539 O O . ASP A 1 72 ? -4.161 0.988 -5.022 1.00 90.44 72 ASP A O 1
ATOM 543 N N . PHE A 1 73 ? -2.045 1.090 -4.277 1.00 93.81 73 PHE A N 1
ATOM 544 C CA . PHE A 1 73 ? -2.096 2.446 -3.743 1.00 93.81 73 PHE A CA 1
ATOM 545 C C . PHE A 1 73 ? -1.096 3.374 -4.438 1.00 93.81 73 PHE A C 1
ATOM 547 O O . PHE A 1 73 ? 0.096 3.070 -4.538 1.00 93.81 73 PHE A O 1
ATOM 554 N N . ASN A 1 74 ? -1.580 4.532 -4.887 1.00 94.12 74 ASN A N 1
ATOM 555 C CA . ASN A 1 74 ? -0.766 5.581 -5.482 1.00 94.12 74 ASN A CA 1
ATOM 556 C C . ASN A 1 74 ? -0.407 6.632 -4.427 1.00 94.12 74 ASN A C 1
ATOM 558 O O . ASN A 1 74 ? -1.256 7.399 -3.975 1.00 94.12 74 ASN A O 1
ATOM 562 N N . ILE A 1 75 ? 0.880 6.688 -4.089 1.00 92.94 75 ILE A N 1
ATOM 563 C CA . ILE A 1 75 ? 1.433 7.573 -3.056 1.00 92.94 75 ILE A CA 1
ATOM 564 C C . ILE A 1 75 ? 1.380 9.046 -3.483 1.00 92.94 75 ILE A C 1
ATOM 566 O O . ILE A 1 75 ? 1.185 9.915 -2.644 1.00 92.94 75 ILE A O 1
ATOM 570 N N . VAL A 1 76 ? 1.512 9.341 -4.780 1.00 95.56 76 VAL A N 1
ATOM 571 C CA . VAL A 1 76 ? 1.525 10.726 -5.284 1.00 95.56 76 VAL A CA 1
ATOM 572 C C . VAL A 1 76 ? 0.138 11.347 -5.184 1.00 95.56 76 VAL A C 1
ATOM 574 O O . VAL A 1 76 ? -0.008 12.479 -4.738 1.00 95.56 76 VAL A O 1
ATOM 577 N N . SER A 1 77 ? -0.892 10.601 -5.587 1.00 94.56 77 SER A N 1
ATOM 578 C CA . SER A 1 77 ? -2.275 11.072 -5.504 1.00 94.56 77 SER A CA 1
ATOM 579 C C . SER A 1 77 ? -2.936 10.778 -4.159 1.00 94.56 77 SER A C 1
ATOM 581 O O . SER A 1 77 ? -4.075 11.193 -3.974 1.00 94.56 77 SER A O 1
ATOM 583 N N . ASN A 1 78 ? -2.263 10.038 -3.270 1.00 93.94 78 ASN A N 1
ATOM 584 C CA . ASN A 1 78 ? -2.781 9.522 -2.001 1.00 93.94 78 ASN A CA 1
ATOM 585 C C . ASN A 1 78 ? -4.119 8.768 -2.152 1.00 93.94 78 ASN A C 1
ATOM 587 O O . ASN A 1 78 ? -5.041 8.947 -1.361 1.00 93.94 78 ASN A O 1
ATOM 591 N N . ARG A 1 79 ? -4.255 7.970 -3.221 1.00 95.81 79 ARG A N 1
ATOM 592 C CA . ARG A 1 79 ? -5.506 7.271 -3.564 1.00 95.81 79 ARG A CA 1
ATOM 593 C C . ARG A 1 79 ? -5.261 5.830 -3.980 1.00 95.81 79 ARG A C 1
ATOM 595 O O . ARG A 1 79 ? -4.231 5.513 -4.577 1.00 95.81 79 ARG A O 1
ATOM 602 N N . TYR A 1 80 ? -6.237 4.968 -3.706 1.00 95.75 80 TYR A N 1
ATOM 603 C CA . TYR A 1 80 ? -6.246 3.604 -4.232 1.00 95.75 80 TYR A CA 1
ATOM 604 C C . TYR A 1 80 ? -6.503 3.619 -5.744 1.00 95.75 80 TYR A C 1
ATOM 606 O O . TYR A 1 80 ? -7.250 4.454 -6.250 1.00 95.75 80 TYR A O 1
ATOM 614 N N . LEU A 1 81 ? -5.890 2.679 -6.465 1.00 94.12 81 LEU A N 1
ATOM 615 C CA . LEU A 1 81 ? -6.017 2.557 -7.921 1.00 94.12 81 LEU A CA 1
ATOM 616 C C . LEU A 1 81 ? -7.408 2.078 -8.359 1.00 94.12 81 LEU A C 1
ATOM 618 O O . LEU A 1 81 ? -7.814 2.329 -9.490 1.00 94.12 81 LEU A O 1
ATOM 622 N N . LYS A 1 82 ? -8.116 1.360 -7.482 1.00 93.69 82 LYS A N 1
ATOM 623 C CA . LYS A 1 82 ? -9.463 0.823 -7.708 1.00 93.69 82 LYS A CA 1
ATOM 624 C C . LYS A 1 82 ? -10.317 1.056 -6.468 1.00 93.69 82 LYS A C 1
ATOM 626 O O . LYS A 1 82 ? -9.814 0.877 -5.359 1.00 93.69 82 LYS A O 1
ATOM 631 N N . ASP A 1 83 ? -11.576 1.434 -6.681 1.00 94.25 83 ASP A N 1
ATOM 632 C CA . ASP A 1 83 ? -12.624 1.555 -5.656 1.00 94.25 83 ASP A CA 1
ATOM 633 C C . ASP A 1 83 ? -12.180 2.346 -4.414 1.00 94.25 83 ASP A C 1
ATOM 635 O O . ASP A 1 83 ? -12.310 1.893 -3.275 1.00 94.25 83 ASP A O 1
ATOM 639 N N . HIS A 1 84 ? -11.586 3.523 -4.642 1.00 96.00 84 HIS A N 1
ATOM 640 C CA . HIS A 1 84 ? -10.985 4.334 -3.582 1.00 96.00 84 HIS A CA 1
ATOM 641 C C . HIS A 1 84 ? -11.974 4.700 -2.476 1.00 96.00 84 HIS A C 1
ATOM 643 O O . HIS A 1 84 ? -11.659 4.477 -1.309 1.00 96.00 84 HIS A O 1
ATOM 649 N N . GLU A 1 85 ? -13.155 5.195 -2.845 1.00 96.88 85 GLU A N 1
ATOM 650 C CA . GLU A 1 85 ? -14.186 5.610 -1.890 1.00 96.88 85 GLU A CA 1
ATOM 651 C C . GLU A 1 85 ? -14.635 4.430 -1.020 1.00 96.88 85 GLU A C 1
ATOM 653 O O . GLU A 1 85 ? -14.623 4.514 0.206 1.00 96.88 85 GLU A O 1
ATOM 658 N N . ASP A 1 86 ? -14.929 3.280 -1.629 1.00 96.75 86 ASP A N 1
ATOM 659 C CA . ASP A 1 86 ? -15.367 2.089 -0.898 1.00 96.75 86 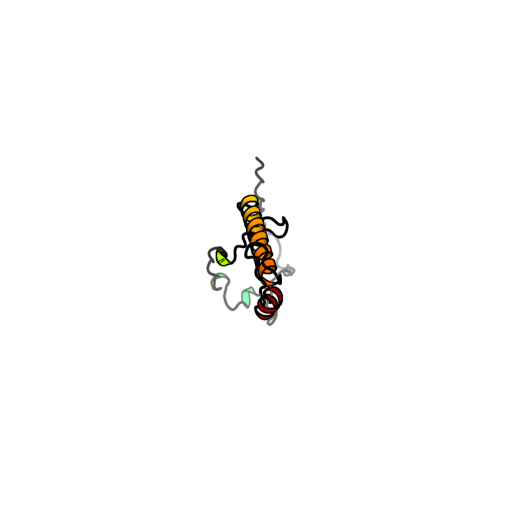ASP A CA 1
ATOM 660 C C . ASP A 1 86 ? -14.292 1.574 0.064 1.00 96.75 86 ASP A C 1
ATOM 662 O O . ASP A 1 86 ? -14.592 1.170 1.189 1.00 96.75 86 ASP A O 1
ATOM 666 N N . LYS A 1 87 ? -13.025 1.557 -0.368 1.00 95.50 87 LYS A N 1
ATOM 667 C CA . LYS A 1 87 ? -11.898 1.178 0.496 1.00 95.50 87 LYS A CA 1
ATOM 668 C C . LYS A 1 87 ? -11.736 2.169 1.643 1.00 95.50 87 LYS A C 1
ATOM 670 O O . LYS A 1 87 ? -11.621 1.744 2.785 1.00 95.50 87 LYS A O 1
ATOM 675 N N . GLN A 1 88 ? -11.823 3.465 1.365 1.00 96.31 88 GLN A N 1
ATOM 676 C CA . GLN A 1 88 ? -11.732 4.501 2.386 1.00 96.31 88 GLN A CA 1
ATOM 677 C C . GLN A 1 88 ? -12.865 4.391 3.414 1.00 96.31 88 GLN A C 1
ATOM 679 O O . GLN A 1 88 ? -12.609 4.454 4.614 1.00 96.31 88 GLN A O 1
ATOM 684 N N . HIS A 1 89 ? -14.106 4.168 2.979 1.00 96.75 89 HIS A N 1
ATOM 685 C CA . HIS A 1 89 ? -15.233 3.946 3.886 1.00 96.75 89 HIS A CA 1
ATOM 686 C C . HIS A 1 89 ? -15.022 2.719 4.781 1.00 96.75 89 HIS A C 1
ATOM 688 O O . HIS A 1 89 ? -15.277 2.784 5.988 1.00 96.75 89 HIS A O 1
ATOM 694 N N . ARG A 1 90 ? -14.514 1.616 4.214 1.00 96.62 90 ARG A N 1
ATOM 695 C CA . ARG A 1 90 ? -14.154 0.423 4.992 1.00 96.62 90 ARG A CA 1
ATOM 696 C C . ARG A 1 90 ? -13.062 0.739 6.008 1.00 96.62 90 ARG A C 1
ATOM 698 O O . ARG A 1 90 ? -13.259 0.442 7.183 1.00 96.62 90 ARG A O 1
ATOM 705 N N . ASP A 1 91 ? -11.982 1.395 5.598 1.00 95.69 91 ASP A N 1
ATOM 706 C CA . ASP A 1 91 ? -10.859 1.749 6.473 1.00 95.69 91 ASP A CA 1
ATOM 707 C C . ASP A 1 91 ? -11.311 2.633 7.647 1.00 95.69 91 ASP A C 1
ATOM 709 O O . ASP A 1 91 ? -10.948 2.380 8.797 1.00 95.69 91 ASP A O 1
ATOM 713 N N . VAL A 1 92 ? -12.178 3.619 7.389 1.00 97.44 92 VAL A N 1
ATOM 714 C CA . VAL A 1 92 ? -12.771 4.474 8.432 1.00 97.44 92 VAL A CA 1
ATOM 715 C C . VAL A 1 92 ? -13.587 3.646 9.426 1.00 97.44 92 VAL A C 1
ATOM 717 O O . VAL A 1 92 ? -13.427 3.808 10.637 1.00 97.44 92 VAL A O 1
ATOM 720 N N . SER A 1 93 ? -14.437 2.739 8.935 1.00 97.56 93 SER A N 1
ATOM 721 C CA . SER A 1 93 ? -15.247 1.877 9.804 1.00 97.56 93 SER A CA 1
ATOM 722 C C . SER A 1 93 ? -14.386 0.944 10.664 1.00 97.56 93 SER A C 1
ATOM 724 O O . SER A 1 93 ? -14.647 0.780 11.856 1.00 97.56 93 SER A O 1
ATOM 726 N N . LEU A 1 94 ? -13.315 0.392 10.090 1.00 97.69 94 LEU A N 1
ATOM 727 C CA . LEU A 1 94 ? -12.396 -0.519 10.766 1.00 97.69 94 LEU A CA 1
ATOM 728 C C . LEU A 1 94 ? -11.611 0.209 11.862 1.00 97.69 94 LEU A C 1
ATOM 730 O O . LEU A 1 94 ? -11.527 -0.275 12.989 1.00 97.69 94 LEU A O 1
ATOM 734 N N . ASN A 1 95 ? -11.118 1.409 11.556 1.00 98.00 95 ASN A N 1
ATOM 735 C CA . ASN A 1 95 ? -10.410 2.253 12.514 1.00 98.00 95 ASN A CA 1
ATOM 736 C C . ASN A 1 95 ? -11.310 2.638 13.699 1.00 98.00 95 ASN A C 1
ATOM 738 O O . ASN A 1 95 ? -10.889 2.568 14.852 1.00 98.00 95 ASN A O 1
ATOM 742 N N . LEU A 1 96 ? -12.580 2.973 13.443 1.00 97.62 96 LEU A N 1
ATOM 743 C CA . LEU A 1 96 ? -13.537 3.268 14.511 1.00 97.62 96 LEU A CA 1
ATOM 744 C C . LEU A 1 96 ? -13.743 2.064 15.443 1.00 97.62 96 LEU A C 1
ATOM 746 O O . LEU A 1 96 ? -13.739 2.222 16.665 1.00 97.62 96 LEU A O 1
ATOM 750 N N . LEU A 1 97 ? -13.901 0.862 14.881 1.00 97.06 97 LEU A N 1
ATOM 751 C CA . LEU A 1 97 ? -14.058 -0.367 15.661 1.00 97.06 97 LEU A CA 1
ATOM 752 C C . LEU A 1 97 ? -12.804 -0.685 16.481 1.00 97.06 97 LEU A C 1
ATOM 754 O O . LEU A 1 97 ? -12.910 -1.050 17.653 1.00 97.06 97 LEU A O 1
ATOM 758 N N . GLU A 1 98 ? -11.621 -0.508 15.896 1.00 97.50 98 GLU A N 1
ATOM 759 C CA . GLU A 1 98 ? -10.351 -0.710 16.591 1.00 97.50 98 GLU A CA 1
ATOM 760 C C . GLU A 1 98 ? -10.167 0.305 17.729 1.00 97.50 98 GLU A C 1
ATOM 762 O O . GLU A 1 98 ? -9.770 -0.062 18.837 1.00 97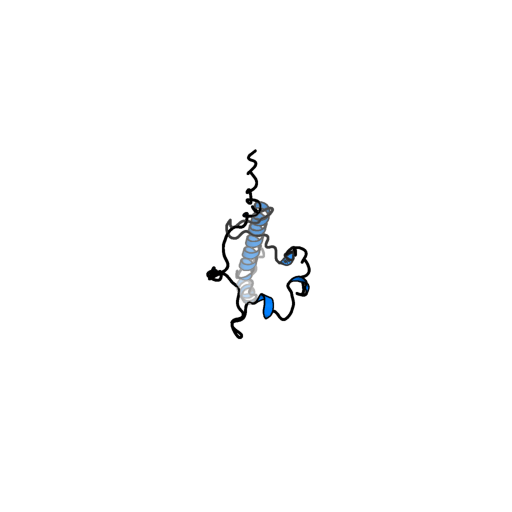.50 98 GLU A O 1
ATOM 767 N N . ALA A 1 99 ? -10.500 1.576 17.492 1.00 96.62 99 ALA A N 1
ATOM 768 C CA . ALA A 1 99 ? -10.465 2.620 18.509 1.00 96.62 99 ALA A CA 1
ATOM 769 C C . ALA A 1 99 ? -11.437 2.320 19.660 1.00 96.62 99 ALA A C 1
ATOM 771 O O . ALA A 1 99 ? -11.060 2.438 20.828 1.00 96.62 99 ALA A O 1
ATOM 772 N N . ALA A 1 100 ? -12.657 1.871 19.349 1.00 93.69 100 ALA A N 1
ATOM 773 C CA . ALA A 1 100 ? -13.631 1.448 20.351 1.00 93.69 100 ALA A CA 1
ATOM 774 C C . ALA A 1 100 ? -13.126 0.246 21.165 1.00 93.69 100 ALA A C 1
ATOM 776 O O . ALA A 1 100 ? -13.281 0.210 22.385 1.00 93.69 100 ALA A O 1
ATOM 777 N N . ASP A 1 101 ? -12.480 -0.728 20.523 1.00 93.00 101 ASP A N 1
ATOM 778 C CA . ASP A 1 101 ? -11.907 -1.883 21.208 1.00 93.00 101 ASP A CA 1
ATOM 779 C C . ASP A 1 101 ? -10.755 -1.501 22.145 1.00 93.00 101 ASP A C 1
ATOM 781 O O . ASP A 1 101 ? -10.746 -1.886 23.317 1.00 93.00 101 ASP A O 1
ATOM 785 N N . LYS A 1 102 ? -9.826 -0.669 21.663 1.00 93.00 102 LYS A N 1
ATOM 786 C CA . LYS A 1 102 ? -8.739 -0.109 22.476 1.00 93.00 102 LYS A CA 1
ATOM 787 C C . LYS A 1 102 ? -9.290 0.670 23.666 1.00 93.00 102 LYS A C 1
ATOM 789 O O . LYS A 1 102 ? -8.824 0.468 24.783 1.00 93.00 102 LYS A O 1
ATOM 794 N N . TYR A 1 103 ? -10.309 1.501 23.447 1.00 91.38 103 TYR A N 1
ATOM 795 C CA . TYR A 1 103 ? -10.964 2.254 24.512 1.00 91.38 103 TYR A CA 1
ATOM 796 C C . TYR A 1 103 ? -11.602 1.336 25.557 1.00 91.38 103 TYR A C 1
ATOM 798 O O . TYR A 1 103 ? -11.431 1.560 26.750 1.00 91.38 103 TYR A O 1
ATOM 806 N N . ARG A 1 104 ? -12.286 0.262 25.144 1.00 85.25 104 ARG A N 1
ATOM 807 C CA . ARG A 1 104 ? -12.859 -0.716 26.086 1.00 85.25 104 ARG A CA 1
ATOM 808 C C . ARG A 1 104 ? -11.793 -1.410 26.932 1.00 85.25 104 ARG A C 1
ATOM 810 O O . ARG A 1 104 ? -12.045 -1.677 28.100 1.00 85.25 104 ARG A O 1
ATOM 817 N N . LYS A 1 105 ? -10.619 -1.690 26.359 1.00 84.69 105 LYS A N 1
ATOM 818 C CA . LYS A 1 105 ? -9.497 -2.328 27.067 1.00 84.69 105 LYS A CA 1
ATOM 819 C C . LYS A 1 105 ? -8.826 -1.400 28.079 1.00 84.69 105 LYS A C 1
ATOM 821 O O . LYS A 1 105 ? -8.389 -1.867 29.125 1.00 84.69 105 LYS A O 1
ATOM 826 N N . THR A 1 106 ? -8.711 -0.109 27.770 1.00 86.06 106 THR A N 1
ATOM 827 C CA . THR A 1 106 ? -8.053 0.868 28.654 1.00 86.06 106 THR A CA 1
ATOM 828 C C . THR A 1 106 ? -9.005 1.488 29.668 1.00 86.06 106 THR A C 1
ATOM 830 O O . THR A 1 106 ? -8.566 1.907 30.740 1.00 86.06 106 THR A O 1
ATOM 833 N N . ASN A 1 107 ? -10.301 1.553 29.361 1.00 86.44 107 ASN A N 1
ATOM 834 C CA . ASN A 1 107 ? -11.286 2.090 30.279 1.00 86.44 107 ASN A CA 1
ATOM 835 C C . ASN A 1 107 ? -11.436 1.168 31.498 1.00 86.44 107 ASN A C 1
ATOM 837 O O . ASN A 1 107 ? -11.623 -0.043 31.401 1.00 86.44 107 ASN A O 1
ATOM 841 N N . ARG A 1 108 ? -11.359 1.778 32.679 1.00 84.81 108 ARG A N 1
ATOM 842 C CA . ARG A 1 108 ? -11.486 1.110 33.975 1.00 84.81 108 ARG A CA 1
ATOM 843 C C . ARG A 1 108 ? -12.915 0.634 34.254 1.00 84.81 108 ARG A C 1
ATOM 845 O O . ARG A 1 108 ? -13.108 -0.260 35.075 1.00 84.81 108 ARG A O 1
ATOM 852 N N . PHE A 1 109 ? -13.903 1.241 33.606 1.00 86.00 109 PHE A N 1
ATOM 853 C CA . PHE A 1 109 ? -15.314 0.965 33.825 1.00 86.00 109 PHE A CA 1
ATOM 854 C C . PHE A 1 109 ? -16.028 0.710 32.499 1.00 86.00 109 PHE A C 1
ATOM 856 O O . PHE A 1 109 ? -15.917 1.492 31.555 1.00 86.00 109 PHE A O 1
ATOM 863 N N . HIS A 1 110 ? -16.785 -0.381 32.439 1.00 86.38 110 HIS A N 1
ATOM 864 C CA . HIS A 1 110 ? -17.604 -0.731 31.293 1.00 86.38 110 HIS A CA 1
ATOM 865 C C . HIS A 1 110 ? -19.035 -0.220 31.520 1.00 86.38 110 HIS A C 1
ATOM 867 O O . HIS A 1 110 ? -19.800 -0.879 32.220 1.00 86.38 110 HIS A O 1
ATOM 873 N N . PRO A 1 111 ? -19.465 0.891 30.895 1.00 82.88 111 PRO A N 1
ATOM 874 C CA . PRO A 1 111 ? -20.735 1.541 31.233 1.00 82.88 111 PRO A CA 1
ATOM 875 C C . PRO A 1 111 ? -21.973 0.696 30.914 1.00 82.88 111 PRO A C 1
ATOM 877 O O . PRO A 1 111 ? -22.946 0.748 31.652 1.00 82.88 111 PRO A O 1
ATOM 880 N N . VAL A 1 112 ? -21.935 -0.112 29.847 1.00 85.44 112 VAL A N 1
ATOM 881 C CA . VAL A 1 112 ? -23.080 -0.959 29.452 1.00 85.44 112 VAL A CA 1
ATOM 882 C C . VAL A 1 112 ? -23.269 -2.151 30.392 1.00 85.44 112 VAL A C 1
ATOM 884 O O . VAL A 1 112 ? -24.379 -2.427 30.821 1.00 85.44 112 VAL A O 1
ATOM 887 N N . LEU A 1 113 ? -22.183 -2.854 30.724 1.00 86.12 113 LEU A N 1
ATOM 888 C CA . LEU A 1 113 ? -22.210 -3.966 31.676 1.00 86.12 113 LEU A CA 1
ATOM 889 C C . LEU A 1 113 ? -22.250 -3.483 33.131 1.00 86.12 113 LEU A C 1
ATOM 891 O O . LEU A 1 113 ? -22.480 -4.295 34.017 1.00 86.12 113 LEU A O 1
ATOM 895 N N . GLN A 1 114 ? -21.999 -2.189 33.361 1.00 85.69 114 GLN A N 1
ATOM 896 C CA . GLN A 1 114 ? -21.841 -1.557 34.671 1.00 85.69 114 GLN A CA 1
ATOM 897 C C . GLN A 1 114 ? -20.807 -2.257 35.567 1.00 85.69 114 GLN A C 1
ATOM 899 O O . GLN A 1 114 ? -20.962 -2.310 36.782 1.00 85.69 114 GLN A O 1
ATOM 904 N N . ARG A 1 115 ? -19.734 -2.790 34.971 1.00 83.81 115 ARG A N 1
ATOM 905 C CA . ARG A 1 115 ? -18.674 -3.518 35.687 1.00 83.81 115 ARG A CA 1
ATOM 906 C C . ARG A 1 115 ? -17.339 -2.801 35.593 1.00 83.81 115 ARG A C 1
ATOM 908 O O . ARG A 1 115 ? -17.000 -2.230 34.554 1.00 83.81 115 ARG A O 1
ATOM 915 N N . CYS A 1 116 ? -16.568 -2.857 36.672 1.00 84.00 116 CYS A N 1
ATOM 916 C CA . CYS A 1 116 ? -15.162 -2.474 36.652 1.00 84.00 116 CYS A CA 1
ATOM 917 C C . CYS A 1 116 ? -14.348 -3.586 35.982 1.00 84.00 116 CYS A C 1
ATOM 919 O O . CYS A 1 116 ? -14.619 -4.763 36.180 1.00 84.00 116 CYS A O 1
ATOM 921 N N . THR A 1 117 ? -13.329 -3.232 35.202 1.00 76.19 117 THR A N 1
ATOM 922 C CA . THR A 1 117 ? -12.413 -4.229 34.612 1.00 76.19 117 THR A CA 1
ATOM 923 C C . THR A 1 117 ? -11.510 -4.894 35.656 1.00 76.19 117 THR A C 1
ATOM 925 O O . THR A 1 117 ? -10.948 -5.957 35.411 1.00 76.19 117 THR A O 1
ATOM 928 N N . ASP A 1 118 ? -11.381 -4.271 36.826 1.00 80.56 118 ASP A N 1
ATOM 929 C CA . ASP A 1 118 ? -10.568 -4.703 37.959 1.00 80.56 118 ASP A CA 1
ATOM 930 C C . ASP A 1 118 ? -11.478 -5.234 39.079 1.00 80.56 118 ASP A C 1
ATOM 932 O O . ASP A 1 118 ? -12.197 -4.456 39.716 1.00 80.56 118 ASP A O 1
ATOM 936 N N . GLY A 1 119 ? -11.435 -6.550 39.318 1.00 77.81 119 GLY A N 1
ATOM 937 C CA . GLY A 1 119 ? -12.319 -7.236 40.272 1.00 77.81 119 GLY A CA 1
ATOM 938 C C . GLY A 1 119 ? -12.185 -6.732 41.711 1.00 77.81 119 GLY A C 1
ATOM 939 O O . GLY A 1 119 ? -13.176 -6.634 42.427 1.00 77.81 119 GLY A O 1
ATOM 940 N N . ARG A 1 120 ? -10.996 -6.268 42.119 1.00 77.88 120 ARG A N 1
ATOM 941 C CA . ARG A 1 120 ? -10.783 -5.725 43.472 1.00 77.88 120 ARG A CA 1
ATOM 942 C C . ARG A 1 120 ? -11.561 -4.428 43.710 1.00 77.88 120 ARG A C 1
ATOM 944 O O . ARG A 1 120 ? -11.951 -4.122 44.833 1.00 77.88 120 ARG A O 1
ATOM 951 N N . LYS A 1 121 ? -11.763 -3.632 42.658 1.00 68.44 121 LYS A N 1
ATOM 952 C CA . LYS A 1 121 ? -12.548 -2.390 42.729 1.00 68.44 121 LYS A CA 1
ATOM 953 C C . LYS A 1 121 ? -14.039 -2.645 42.633 1.00 68.44 121 LYS A C 1
ATOM 955 O O . LYS A 1 121 ? -14.801 -1.839 43.146 1.00 68.44 121 LYS A O 1
ATOM 960 N N . GLU A 1 122 ? -14.437 -3.722 41.965 1.00 73.56 122 GLU A N 1
ATOM 961 C CA . GLU A 1 122 ? -15.825 -4.176 41.949 1.00 73.56 122 GLU A CA 1
ATOM 962 C C . GLU A 1 122 ? -16.261 -4.583 43.363 1.00 73.56 122 GLU A C 1
ATOM 964 O O . GLU A 1 122 ? -17.269 -4.085 43.849 1.00 73.56 122 GLU A O 1
ATOM 969 N N . GLU A 1 123 ? -15.432 -5.348 44.080 1.00 76.69 123 GLU A N 1
ATOM 970 C CA . GLU A 1 123 ? -15.679 -5.723 45.481 1.00 76.69 123 GLU A CA 1
ATOM 971 C C . GLU A 1 123 ? -15.790 -4.506 46.420 1.00 76.69 123 GLU A C 1
ATOM 973 O O . GLU A 1 123 ? -16.684 -4.465 47.259 1.00 76.69 123 GLU A O 1
ATOM 978 N N . MET A 1 124 ? -14.941 -3.481 46.251 1.00 71.31 124 MET A N 1
ATOM 979 C CA . MET A 1 124 ? -15.023 -2.233 47.035 1.00 71.31 124 MET A CA 1
ATOM 980 C C . MET A 1 124 ? -16.262 -1.382 46.735 1.00 71.31 124 MET A C 1
ATOM 982 O O . MET A 1 124 ? -16.603 -0.529 47.545 1.00 71.31 124 MET A O 1
ATOM 986 N N . LEU A 1 125 ? -16.873 -1.531 45.557 1.00 65.69 125 LEU A N 1
ATOM 987 C CA . LEU A 1 125 ? -18.052 -0.752 45.170 1.00 65.69 125 LEU A CA 1
ATOM 988 C C . LEU A 1 125 ? -19.361 -1.415 45.629 1.00 65.69 125 LEU A C 1
ATOM 990 O O . LEU A 1 125 ? -20.391 -0.750 45.682 1.00 65.69 125 LEU A O 1
ATOM 994 N N . VAL A 1 126 ? -19.320 -2.728 45.879 1.00 66.81 126 VAL A N 1
ATOM 995 C CA . VAL A 1 126 ? -20.470 -3.555 46.278 1.00 66.81 126 VAL A CA 1
ATOM 996 C C . VAL A 1 126 ? -20.575 -3.704 47.805 1.00 66.81 126 VAL A C 1
ATOM 998 O O . VAL A 1 126 ? -21.668 -3.977 48.299 1.00 66.81 126 VAL A O 1
ATOM 1001 N N . ALA A 1 127 ? -19.470 -3.525 48.538 1.00 54.06 127 ALA A N 1
ATOM 1002 C CA . ALA A 1 127 ? -19.426 -3.495 50.005 1.00 54.06 127 ALA A CA 1
ATOM 1003 C C . ALA A 1 127 ? -19.859 -2.135 50.576 1.00 54.06 127 ALA A C 1
ATOM 1005 O O . ALA A 1 127 ? -20.540 -2.144 51.627 1.00 54.06 127 ALA A O 1
#

Secondary structure (DSSP, 8-state):
--PPPP--PPP---PPP---TT------TT--B-TTT-SBHHHH-SS-GGGSPPPPPPPPPP-PPPGGG--SEETTTTEESS-HHHHHHHHHHHHHHHHHHHHHHH-SEETTTTEESSHHHHHHHH-

Sequence (127 aa):
EGKLDPIHRPSDSKVAGLGDPSSCSIPTTAAEYNIVSNMPTESHHWAPPSGRPQMAERAPKQRLVPALNVKDFNIVSNRYLKDHEDKQHRDVSLNLLEAADKYRKTNRFHPVLQRCTDGRKEEMLVA

pLDDT: mean 76.71, std 17.26, range [38.66, 98.0]

Organism: NCBI:txid141414

Foldseek 3Di:
DDDDDDDDDDDDDDDDDDDDPPDPPPPDPPFDADPPPRHGCCVVPPDHPVPDDDDPDDDDDDPDDPPVPDDQADPVVRAGVPPGVVVVVVVVVVVVVVVVVVCVVPDQADVVVRDGPDVVVRVVVVD

Radius of gyration: 41.74 Å; chains: 1; bounding box: 77×29×114 Å